Protein AF-A0A8T7I4F0-F1 (afdb_monomer_lite)

pLDDT: mean 80.19, std 12.37, range [42.81, 94.38]

Radius of gyration: 33.11 Å; chains: 1; bounding box: 63×74×90 Å

Structure (mmCIF, N/CA/C/O backbone):
data_AF-A0A8T7I4F0-F1
#
_entry.id   AF-A0A8T7I4F0-F1
#
loop_
_atom_site.group_PDB
_atom_site.id
_atom_site.type_symbol
_atom_site.label_atom_id
_atom_site.label_alt_id
_atom_site.label_comp_id
_atom_site.label_asym_id
_atom_site.label_entity_id
_atom_site.label_seq_id
_atom_site.pdbx_PDB_ins_code
_atom_site.Cartn_x
_atom_site.Cartn_y
_atom_site.Cartn_z
_atom_site.occupancy
_atom_site.B_iso_or_equiv
_atom_site.auth_seq_id
_atom_site.auth_comp_id
_atom_site.auth_asym_id
_atom_site.auth_atom_id
_atom_site.pdbx_PDB_model_num
ATOM 1 N N . MET A 1 1 ? -37.256 31.008 29.380 1.00 52.06 1 MET A N 1
ATOM 2 C CA . MET A 1 1 ? -36.002 30.600 30.057 1.00 52.06 1 MET A CA 1
ATOM 3 C C . MET A 1 1 ? -35.774 29.088 30.102 1.00 52.06 1 MET A C 1
ATOM 5 O O . MET A 1 1 ? -34.752 28.671 29.582 1.00 52.06 1 MET A O 1
ATOM 9 N N . ARG A 1 2 ? -36.692 28.243 30.614 1.00 48.78 2 ARG A N 1
ATOM 10 C CA . ARG A 1 2 ? -36.482 26.770 30.671 1.00 48.78 2 ARG A CA 1
ATOM 11 C C . ARG A 1 2 ? -36.157 26.101 29.319 1.00 48.78 2 ARG A C 1
ATOM 13 O O . ARG A 1 2 ? -35.296 25.236 29.278 1.00 48.78 2 ARG A O 1
ATOM 20 N N . LYS A 1 3 ? -36.777 26.537 28.212 1.00 46.38 3 LYS A N 1
ATOM 21 C CA . LYS A 1 3 ? -36.494 26.003 26.861 1.00 46.38 3 LYS A CA 1
ATOM 22 C C . LYS A 1 3 ? -35.095 26.371 26.328 1.00 46.38 3 LYS A C 1
ATOM 24 O O . LYS A 1 3 ? -34.486 25.554 25.655 1.00 46.38 3 LYS A O 1
ATOM 29 N N . CYS A 1 4 ? -34.563 27.550 26.670 1.00 49.56 4 CYS A N 1
ATOM 30 C CA . CYS A 1 4 ? -33.205 27.960 26.277 1.00 49.56 4 CYS A CA 1
ATOM 31 C C . CYS A 1 4 ? -32.123 27.202 27.057 1.00 49.56 4 CYS A C 1
ATOM 33 O O . CYS A 1 4 ? -31.076 26.902 26.503 1.00 49.56 4 CYS A O 1
ATOM 35 N N . LEU A 1 5 ? -32.388 26.865 28.323 1.00 46.88 5 LEU A N 1
ATOM 36 C CA . LEU A 1 5 ? -31.432 26.168 29.186 1.00 46.88 5 LEU A CA 1
ATOM 37 C C . LEU A 1 5 ? -31.249 24.698 28.771 1.00 46.88 5 LEU A C 1
ATOM 39 O O . LEU A 1 5 ? -30.136 24.191 28.783 1.00 46.88 5 LEU A O 1
ATOM 43 N N . VAL A 1 6 ? -32.325 24.040 28.323 1.00 59.22 6 VAL A N 1
ATOM 44 C CA . VAL A 1 6 ? -32.267 22.676 27.767 1.00 59.22 6 VAL A CA 1
ATOM 45 C C . VAL A 1 6 ? -31.515 22.647 26.431 1.00 59.22 6 VAL A C 1
ATOM 47 O O . VAL A 1 6 ? -30.683 21.772 26.228 1.00 59.22 6 VAL A O 1
ATOM 50 N N . LEU A 1 7 ? -31.738 23.631 25.551 1.00 45.81 7 LEU A N 1
ATOM 51 C CA . LEU A 1 7 ? -30.984 23.777 24.297 1.00 45.81 7 LEU A CA 1
ATOM 52 C C . LEU A 1 7 ? -29.483 23.983 24.543 1.00 45.81 7 LEU A C 1
ATOM 54 O O . LEU A 1 7 ? -28.673 23.372 23.856 1.00 45.81 7 LEU A O 1
ATOM 58 N N . LEU A 1 8 ? -29.112 24.779 25.553 1.00 46.25 8 LEU A N 1
ATOM 59 C CA . LEU A 1 8 ? -27.710 24.995 25.919 1.00 46.25 8 LEU A CA 1
ATOM 60 C C . LEU A 1 8 ? -27.045 23.713 26.449 1.00 46.25 8 LEU A C 1
ATOM 62 O O . LEU A 1 8 ? -25.915 23.420 26.083 1.00 46.25 8 LEU A O 1
ATOM 66 N N . VAL A 1 9 ? -27.750 22.922 27.265 1.00 54.66 9 VAL A N 1
ATOM 67 C CA . VAL A 1 9 ? -27.237 21.641 27.787 1.00 54.66 9 VAL A CA 1
ATOM 68 C C . VAL A 1 9 ? -27.080 20.599 26.674 1.00 54.66 9 VAL A C 1
ATOM 70 O O . VAL A 1 9 ? -26.084 19.878 26.658 1.00 54.66 9 VAL A O 1
ATOM 73 N N . ILE A 1 10 ? -28.012 20.546 25.716 1.00 54.16 10 ILE A N 1
ATOM 74 C CA . ILE A 1 10 ? -27.925 19.655 24.545 1.00 54.16 10 ILE A CA 1
ATOM 75 C C . ILE A 1 10 ? -26.769 20.075 23.620 1.00 54.16 10 ILE A C 1
ATOM 77 O O . ILE A 1 10 ? -26.032 19.220 23.143 1.00 54.16 10 ILE A O 1
ATOM 81 N N . LEU A 1 11 ? -26.558 21.379 23.412 1.00 42.81 11 LEU A N 1
ATOM 82 C CA . LEU A 1 11 ? -25.452 21.892 22.591 1.00 42.81 11 LEU A CA 1
ATOM 83 C C . LEU A 1 11 ? -24.076 21.670 23.243 1.00 42.81 11 LEU A C 1
ATOM 85 O O . LEU A 1 11 ? -23.131 21.305 22.554 1.00 42.81 11 LEU A O 1
ATOM 89 N N . ILE A 1 12 ? -23.956 21.834 24.566 1.00 50.97 12 ILE A N 1
ATOM 90 C CA . ILE A 1 12 ? -22.697 21.576 25.290 1.00 50.97 12 ILE A CA 1
ATOM 91 C C . ILE A 1 12 ? -22.353 20.083 25.285 1.00 50.97 12 ILE A C 1
ATOM 93 O O . ILE A 1 12 ? -21.196 19.722 25.089 1.00 50.97 12 ILE A O 1
ATOM 97 N N . SER A 1 13 ? -23.346 19.210 25.479 1.00 46.16 13 SER A N 1
ATOM 98 C CA . SER A 1 13 ? -23.116 17.764 25.417 1.00 46.16 13 SER A CA 1
ATOM 99 C C . SER A 1 13 ? -22.745 17.316 24.004 1.00 46.16 13 SER A C 1
ATOM 101 O O . SER A 1 13 ? -21.775 16.584 23.862 1.00 46.16 13 SER A O 1
ATOM 103 N N . ALA A 1 14 ? -23.413 17.819 22.960 1.00 46.62 14 ALA A N 1
ATOM 104 C CA . ALA A 1 14 ? -23.048 17.527 21.572 1.00 46.62 14 ALA A CA 1
ATOM 105 C C . ALA A 1 14 ? -21.600 17.933 21.228 1.00 46.62 14 ALA A C 1
ATOM 107 O O . ALA A 1 14 ? -20.906 17.154 20.582 1.00 46.62 14 ALA A O 1
ATOM 108 N N . ASN A 1 15 ? -21.124 19.088 21.711 1.00 46.12 15 ASN A N 1
ATOM 109 C CA . ASN A 1 15 ? -19.739 19.524 21.490 1.00 46.12 15 ASN A CA 1
ATOM 110 C C . ASN A 1 15 ? -18.715 18.631 22.219 1.00 46.12 15 ASN A C 1
ATOM 112 O O . ASN A 1 15 ? -17.731 18.227 21.615 1.00 46.12 15 ASN A O 1
ATOM 116 N N . LEU A 1 16 ? -18.980 18.225 23.469 1.00 51.81 16 LEU A N 1
ATOM 117 C CA . LEU A 1 16 ? -18.111 17.285 24.204 1.00 51.81 16 LEU A CA 1
ATOM 118 C C . LEU A 1 16 ? -18.063 15.881 23.561 1.00 51.81 16 LEU A C 1
ATOM 120 O O . LEU A 1 16 ? -17.061 15.172 23.664 1.00 51.81 16 LEU A O 1
ATOM 124 N N . PHE A 1 17 ? -19.144 15.460 22.897 1.00 54.56 17 PHE A N 1
ATOM 125 C CA . PHE A 1 17 ? -19.183 14.193 22.158 1.00 54.56 17 PHE A CA 1
ATOM 126 C C . PHE A 1 17 ? -18.492 14.268 20.789 1.00 54.56 17 PHE A C 1
ATOM 128 O O . PHE A 1 17 ? -17.965 13.254 20.341 1.00 54.56 17 PHE A O 1
ATOM 135 N N . ALA A 1 18 ? -18.475 15.434 20.138 1.00 53.84 18 ALA A N 1
ATOM 136 C CA . ALA A 1 18 ? -17.747 15.639 18.887 1.00 53.84 18 ALA A CA 1
ATOM 137 C C . ALA A 1 18 ? -16.229 15.603 19.118 1.00 53.84 18 ALA A C 1
ATOM 139 O O . ALA A 1 18 ? -15.545 14.807 18.476 1.00 53.84 18 ALA A O 1
ATOM 140 N N . ASP A 1 19 ? -15.740 16.342 20.122 1.00 56.34 19 ASP A N 1
ATOM 141 C CA . ASP A 1 19 ? -14.314 16.372 20.477 1.00 56.34 19 ASP A CA 1
ATOM 142 C C . ASP A 1 19 ? -13.792 14.965 20.843 1.00 56.34 19 ASP A C 1
ATOM 144 O O . ASP A 1 19 ? -12.705 14.568 20.436 1.00 56.34 19 ASP A O 1
ATOM 148 N N . SER A 1 20 ? -14.602 14.155 21.539 1.00 76.12 20 SER A N 1
ATOM 149 C CA . SER A 1 20 ? -14.226 12.778 21.910 1.00 76.12 20 SER A CA 1
ATOM 150 C C . SER A 1 20 ? -14.320 11.759 20.771 1.00 76.12 20 SER A C 1
ATOM 152 O O . SER A 1 20 ? -13.693 10.699 20.847 1.00 76.12 20 SER A O 1
ATOM 154 N N . LYS A 1 21 ? -15.096 12.040 19.718 1.00 82.81 21 LYS A N 1
ATOM 155 C CA . LYS A 1 21 ? -15.178 11.169 18.540 1.00 82.81 21 LYS A CA 1
ATOM 156 C C . LYS A 1 21 ? -14.012 11.423 17.594 1.00 82.81 21 LYS A C 1
ATOM 158 O O . LYS A 1 21 ? -13.394 10.463 17.145 1.00 82.81 21 LYS A O 1
ATOM 163 N N . GLU A 1 22 ? -13.705 12.687 17.327 1.00 84.88 22 GLU A N 1
ATOM 164 C CA . GLU A 1 22 ? -12.588 13.078 16.467 1.00 84.88 22 GLU A CA 1
ATOM 165 C C . GLU A 1 22 ? -11.248 12.618 17.057 1.00 84.88 22 GLU A C 1
ATOM 167 O O . GLU A 1 22 ? -10.468 11.972 16.361 1.00 84.88 22 GLU A O 1
ATOM 172 N N . GLU A 1 23 ? -11.032 12.809 18.365 1.00 86.50 23 GLU A N 1
ATOM 173 C CA . GLU A 1 23 ? -9.846 12.300 19.072 1.00 86.50 23 GLU A CA 1
ATOM 174 C C . GLU A 1 23 ? -9.716 10.770 18.956 1.00 86.50 23 GLU A C 1
ATOM 176 O O . GLU A 1 23 ? -8.638 10.233 18.701 1.00 86.50 23 GLU A O 1
ATOM 181 N N . LEU A 1 24 ? -10.833 10.046 19.075 1.00 88.75 24 LEU A N 1
ATOM 182 C CA . LEU A 1 24 ? -10.849 8.591 18.944 1.00 88.75 24 LEU A CA 1
ATOM 183 C C . LEU A 1 24 ? -10.516 8.123 17.519 1.00 88.75 24 LEU A C 1
ATOM 185 O O . LEU A 1 24 ? -9.847 7.103 17.350 1.00 88.75 24 LEU A O 1
ATOM 189 N N . ILE A 1 25 ? -10.990 8.846 16.505 1.00 91.00 25 ILE A N 1
ATOM 190 C CA . ILE A 1 25 ? -10.682 8.580 15.096 1.00 91.00 25 ILE A CA 1
ATOM 191 C C . ILE A 1 25 ? -9.199 8.843 14.822 1.00 91.00 25 ILE A C 1
ATOM 193 O O . ILE A 1 25 ? -8.545 8.017 14.183 1.00 91.00 25 ILE A O 1
ATOM 197 N N . ASP A 1 26 ? -8.659 9.942 15.346 1.00 88.38 26 ASP A N 1
ATOM 198 C CA . ASP A 1 26 ? -7.244 10.292 15.226 1.00 88.38 26 ASP A CA 1
ATOM 199 C C . ASP A 1 26 ? -6.339 9.223 15.850 1.00 88.38 26 ASP A C 1
ATOM 201 O O . ASP A 1 26 ? -5.359 8.793 15.235 1.00 88.38 26 ASP A O 1
ATOM 205 N N . ASP A 1 27 ? -6.700 8.726 17.031 1.00 88.38 27 ASP A N 1
ATOM 206 C CA . ASP A 1 27 ? -6.011 7.610 17.675 1.00 88.38 27 ASP A CA 1
ATOM 207 C C . ASP A 1 27 ? -6.034 6.340 16.815 1.00 88.38 27 ASP A C 1
ATOM 209 O O . ASP A 1 27 ? -5.002 5.692 16.632 1.00 88.38 27 ASP A O 1
ATOM 213 N N . ILE A 1 28 ? -7.202 5.983 16.268 1.00 89.31 28 ILE A N 1
ATOM 214 C CA . ILE A 1 28 ? -7.362 4.810 15.396 1.00 89.31 28 ILE A CA 1
ATOM 215 C C . ILE A 1 28 ? -6.497 4.951 14.141 1.00 89.31 28 ILE A C 1
ATOM 217 O O . ILE A 1 28 ? -5.817 3.997 13.758 1.00 89.31 28 ILE A O 1
ATOM 221 N N . PHE A 1 29 ? -6.488 6.128 13.514 1.00 88.50 29 PHE A N 1
ATOM 222 C CA . PHE A 1 29 ? -5.655 6.402 12.347 1.00 88.50 29 PHE A CA 1
ATOM 223 C C . PHE A 1 29 ? -4.169 6.229 12.670 1.00 88.50 29 PHE A C 1
ATOM 225 O O . PHE A 1 29 ? -3.467 5.488 11.979 1.00 88.50 29 PHE A O 1
ATOM 232 N N . ASN A 1 30 ? -3.695 6.853 13.750 1.00 85.81 30 ASN A N 1
ATOM 233 C CA . ASN A 1 30 ? -2.295 6.771 14.162 1.00 85.81 30 ASN A CA 1
ATOM 234 C C . ASN A 1 30 ? -1.875 5.330 14.476 1.00 85.81 30 ASN A C 1
ATOM 236 O O . ASN A 1 30 ? -0.765 4.916 14.134 1.00 85.81 30 ASN A O 1
ATOM 240 N N . GLU A 1 31 ? -2.761 4.548 15.089 1.00 85.75 31 GLU A N 1
ATOM 241 C CA . GLU A 1 31 ? -2.520 3.142 15.399 1.00 85.75 31 GLU A CA 1
ATOM 242 C C . GLU A 1 31 ? -2.478 2.265 14.135 1.00 85.75 31 GLU A C 1
ATOM 244 O O . GLU A 1 31 ? -1.622 1.384 14.022 1.00 85.75 31 GLU A O 1
ATOM 249 N N . ILE A 1 32 ? -3.336 2.532 13.145 1.00 83.94 32 ILE A N 1
ATOM 250 C CA . ILE A 1 32 ? -3.303 1.859 11.838 1.00 83.94 32 ILE A CA 1
ATOM 251 C C . ILE A 1 32 ? -2.004 2.179 11.092 1.00 83.94 32 ILE A C 1
ATOM 253 O O . ILE A 1 32 ? -1.334 1.257 10.626 1.00 83.94 32 ILE A O 1
ATOM 257 N N . VAL A 1 33 ? -1.623 3.457 11.015 1.00 83.25 33 VAL A N 1
ATOM 258 C CA . VAL A 1 33 ? -0.391 3.895 10.338 1.00 83.25 33 VAL A CA 1
ATOM 259 C C . VAL A 1 33 ? 0.846 3.319 11.026 1.00 83.25 33 VAL A C 1
ATOM 261 O O . VAL A 1 33 ? 1.747 2.826 10.356 1.00 83.25 33 VAL A O 1
ATOM 264 N N . SER A 1 34 ? 0.883 3.312 12.360 1.00 81.31 34 SER A N 1
ATOM 265 C CA . SER A 1 34 ? 2.037 2.808 13.118 1.00 81.31 34 SER A CA 1
ATOM 266 C C . SER A 1 34 ? 2.228 1.295 12.990 1.00 81.31 34 SER A C 1
ATOM 268 O O . SER A 1 34 ? 3.364 0.816 13.033 1.00 81.31 34 SER A O 1
ATOM 270 N N . ASN A 1 35 ? 1.131 0.547 12.838 1.00 77.38 35 ASN A N 1
ATOM 271 C CA . ASN A 1 35 ? 1.140 -0.914 12.754 1.00 77.38 35 ASN A CA 1
ATOM 272 C C . ASN A 1 35 ? 1.151 -1.457 11.317 1.00 77.38 35 ASN A C 1
ATOM 274 O O . ASN A 1 35 ? 1.252 -2.670 11.138 1.00 77.38 35 ASN A O 1
ATOM 278 N N . SER A 1 36 ? 1.029 -0.602 10.300 1.00 76.12 36 SER A N 1
ATOM 279 C CA . SER A 1 36 ? 1.144 -0.988 8.893 1.00 76.12 36 SER A CA 1
ATOM 280 C C . SER A 1 36 ? 2.526 -0.607 8.371 1.00 76.12 36 SER A C 1
ATOM 282 O O . SER A 1 36 ? 2.861 0.572 8.291 1.00 76.12 36 SER A O 1
ATOM 284 N N . SER A 1 37 ? 3.329 -1.603 7.990 1.00 71.94 37 SER A N 1
ATOM 285 C CA . SER A 1 37 ? 4.620 -1.378 7.325 1.00 71.94 37 SER A CA 1
ATOM 286 C C . SER A 1 37 ? 4.461 -0.560 6.041 1.00 71.94 37 SER A C 1
ATOM 288 O O . SER A 1 37 ? 5.234 0.354 5.791 1.00 71.94 37 SER A O 1
ATOM 290 N N . GLU A 1 38 ? 3.409 -0.838 5.273 1.00 72.38 38 GLU A N 1
ATOM 291 C CA . GLU A 1 38 ? 3.099 -0.162 4.012 1.00 72.38 38 GLU A CA 1
ATOM 292 C C . GLU A 1 38 ? 2.812 1.329 4.220 1.00 72.38 38 GLU A C 1
ATOM 294 O O . GLU A 1 38 ? 3.329 2.164 3.484 1.00 72.38 38 GLU A O 1
ATOM 299 N N . LEU A 1 39 ? 2.013 1.681 5.235 1.00 78.12 39 LEU A N 1
ATOM 300 C CA . LEU A 1 39 ? 1.631 3.072 5.499 1.00 78.12 39 LEU A CA 1
ATOM 301 C C . LEU A 1 39 ? 2.720 3.862 6.226 1.00 78.12 39 LEU A C 1
ATOM 303 O O . LEU A 1 39 ? 2.801 5.080 6.068 1.00 78.12 39 LEU A O 1
ATOM 307 N N . LYS A 1 40 ? 3.553 3.184 7.018 1.00 78.06 40 LYS A N 1
ATOM 308 C CA . LYS A 1 40 ? 4.636 3.816 7.774 1.00 78.06 40 LYS A CA 1
ATOM 309 C C . LYS A 1 40 ? 5.721 4.393 6.866 1.00 78.06 40 LYS A C 1
ATOM 311 O O . LYS A 1 40 ? 6.268 5.448 7.181 1.00 78.06 40 LYS A O 1
ATOM 316 N N . ASP A 1 41 ? 5.981 3.737 5.737 1.00 81.38 41 ASP A N 1
ATOM 317 C CA . ASP A 1 41 ? 7.030 4.133 4.794 1.00 81.38 41 ASP A CA 1
ATOM 318 C C . ASP A 1 41 ? 6.511 5.063 3.678 1.00 81.38 41 ASP A C 1
ATOM 320 O O . ASP A 1 41 ? 7.306 5.683 2.968 1.00 81.38 41 ASP A O 1
ATOM 324 N N . LEU A 1 42 ? 5.185 5.235 3.545 1.00 81.19 42 LEU A N 1
ATOM 325 C CA . LEU A 1 42 ? 4.574 6.122 2.544 1.00 81.19 42 LEU A CA 1
ATOM 326 C C . LEU A 1 42 ? 5.138 7.552 2.546 1.00 81.19 42 LEU A C 1
ATOM 328 O O . LEU A 1 42 ? 5.445 8.039 1.458 1.00 81.19 42 LEU A O 1
ATOM 332 N N . PRO A 1 43 ? 5.303 8.246 3.695 1.00 82.38 43 PRO A N 1
ATOM 333 C CA . PRO A 1 43 ? 5.834 9.609 3.692 1.00 82.38 43 PRO A CA 1
ATOM 334 C C . PRO A 1 43 ? 7.220 9.680 3.045 1.00 82.38 43 PRO A C 1
ATOM 336 O O . PRO A 1 43 ? 7.481 10.557 2.224 1.00 82.38 43 PRO A O 1
ATOM 339 N N . GLN A 1 44 ? 8.087 8.717 3.367 1.00 85.31 44 GLN A N 1
ATOM 340 C CA . GLN A 1 44 ? 9.417 8.629 2.781 1.00 85.31 44 GLN A CA 1
ATOM 341 C C . GLN A 1 44 ? 9.339 8.314 1.283 1.00 85.31 44 GLN A C 1
ATOM 343 O O . GLN A 1 44 ? 10.009 8.974 0.494 1.00 85.31 44 GLN A O 1
ATOM 348 N N . LEU A 1 45 ? 8.482 7.375 0.873 1.00 84.88 45 LEU A N 1
ATOM 349 C CA . LEU A 1 45 ? 8.293 7.027 -0.536 1.00 84.88 45 LEU A CA 1
ATOM 350 C C . LEU A 1 45 ? 7.822 8.226 -1.375 1.00 84.88 45 LEU A C 1
ATOM 352 O O . LEU A 1 45 ? 8.293 8.418 -2.498 1.00 84.88 45 LEU A O 1
ATOM 356 N N . PHE A 1 46 ? 6.909 9.048 -0.850 1.00 84.81 46 PHE A N 1
ATOM 357 C CA . PHE A 1 46 ? 6.454 10.259 -1.535 1.00 84.81 46 PHE A CA 1
ATOM 358 C C . PHE A 1 46 ? 7.560 11.306 -1.649 1.00 84.81 46 PHE A C 1
ATOM 360 O O . PHE A 1 46 ? 7.710 11.895 -2.718 1.00 84.81 46 PHE A O 1
ATOM 367 N N . GLU A 1 47 ? 8.374 11.498 -0.609 1.00 85.56 47 GLU A N 1
ATOM 368 C CA . GLU A 1 47 ? 9.529 12.403 -0.667 1.00 85.56 47 GLU A CA 1
ATOM 369 C C . GLU A 1 47 ? 10.606 11.918 -1.647 1.00 85.56 47 GLU A C 1
ATOM 371 O O . GLU A 1 47 ? 11.145 12.702 -2.436 1.00 85.56 47 GLU A O 1
ATOM 376 N N . GLU A 1 48 ? 10.886 10.615 -1.666 1.00 88.69 48 GLU A N 1
ATOM 377 C CA . GLU A 1 48 ? 11.795 9.998 -2.633 1.00 88.69 48 GLU A CA 1
ATOM 378 C C . GLU A 1 48 ? 11.268 10.160 -4.064 1.00 88.69 48 GLU A C 1
ATOM 380 O O . GLU A 1 48 ? 12.001 10.592 -4.955 1.00 88.69 48 GLU A O 1
ATOM 385 N N . THR A 1 49 ? 9.975 9.906 -4.278 1.00 86.25 49 THR A N 1
ATOM 386 C CA . THR A 1 49 ? 9.311 10.067 -5.580 1.00 86.25 49 THR A CA 1
ATOM 387 C C . THR A 1 49 ? 9.314 11.525 -6.032 1.00 86.25 49 THR A C 1
ATOM 389 O O . THR A 1 49 ? 9.602 11.817 -7.194 1.00 86.25 49 THR A O 1
ATOM 392 N N . ARG A 1 50 ? 9.041 12.461 -5.117 1.00 85.81 50 ARG A N 1
ATOM 393 C CA . ARG A 1 50 ? 9.083 13.903 -5.377 1.00 85.81 50 ARG A CA 1
ATOM 394 C C . ARG A 1 50 ? 10.486 14.338 -5.784 1.00 85.81 50 ARG A C 1
ATOM 396 O O . ARG A 1 50 ? 10.645 15.048 -6.776 1.00 85.81 50 ARG A O 1
ATOM 403 N N . THR A 1 51 ? 11.500 13.887 -5.051 1.00 88.94 51 THR A N 1
ATOM 404 C CA . THR A 1 51 ? 12.905 14.191 -5.345 1.00 88.94 51 THR A CA 1
ATOM 405 C C . THR A 1 51 ? 13.311 13.634 -6.707 1.00 88.94 51 THR A C 1
ATOM 407 O O . THR A 1 51 ? 13.844 14.372 -7.535 1.00 88.94 51 THR A O 1
ATOM 410 N N . ALA A 1 52 ? 12.978 12.371 -6.985 1.00 89.19 52 ALA A N 1
ATOM 411 C CA . ALA A 1 52 ? 13.245 11.735 -8.270 1.00 89.19 52 ALA A CA 1
ATOM 412 C C . ALA A 1 52 ? 12.558 12.471 -9.431 1.00 89.19 52 ALA A C 1
ATOM 414 O O . ALA A 1 52 ? 13.178 12.696 -10.469 1.00 89.19 52 ALA A O 1
ATOM 415 N N . LEU A 1 53 ? 11.305 12.905 -9.254 1.00 87.25 53 LEU A N 1
ATOM 416 C CA . LEU A 1 53 ? 10.592 13.700 -10.250 1.00 87.25 53 LEU A CA 1
ATOM 417 C C . LEU A 1 53 ? 11.302 15.032 -10.505 1.00 87.25 53 LEU A C 1
ATOM 419 O O . LEU A 1 53 ? 11.579 15.348 -11.658 1.00 87.25 53 LEU A O 1
ATOM 423 N N . ILE A 1 54 ? 11.640 15.793 -9.460 1.00 88.00 54 ILE A N 1
ATOM 424 C CA . ILE A 1 54 ? 12.364 17.069 -9.591 1.00 88.00 54 ILE A CA 1
ATOM 425 C C . ILE A 1 54 ? 13.681 16.868 -10.353 1.00 88.00 54 ILE A C 1
ATOM 427 O O . ILE A 1 54 ? 13.988 17.633 -11.270 1.00 88.00 54 ILE A O 1
ATOM 431 N N . ASP A 1 55 ? 14.427 15.810 -10.034 1.00 90.00 55 ASP A N 1
ATOM 432 C CA . ASP A 1 55 ? 15.697 15.499 -10.688 1.00 90.00 55 ASP A CA 1
ATOM 433 C C . ASP A 1 55 ? 15.545 15.176 -12.183 1.00 90.00 55 ASP A C 1
ATOM 435 O O . ASP A 1 55 ? 16.444 15.495 -12.966 1.00 90.00 55 ASP A O 1
ATOM 439 N N . THR A 1 56 ? 14.405 14.628 -12.623 1.00 89.94 56 THR A N 1
ATOM 440 C CA . THR A 1 56 ? 14.153 14.384 -14.059 1.00 89.94 56 THR A CA 1
ATOM 441 C C . THR A 1 56 ? 14.075 15.672 -14.885 1.00 89.94 56 THR A C 1
ATOM 443 O O . THR A 1 56 ? 14.384 15.645 -16.078 1.00 89.94 56 THR A O 1
ATOM 446 N N . PHE A 1 57 ? 13.731 16.804 -14.259 1.00 87.94 57 PHE A N 1
ATOM 447 C CA . PHE A 1 57 ? 13.653 18.117 -14.907 1.00 87.94 57 PHE A CA 1
ATOM 448 C C . PHE A 1 57 ? 14.955 18.919 -14.823 1.00 87.94 57 PHE A C 1
ATOM 450 O O . PHE A 1 57 ? 15.023 20.028 -15.3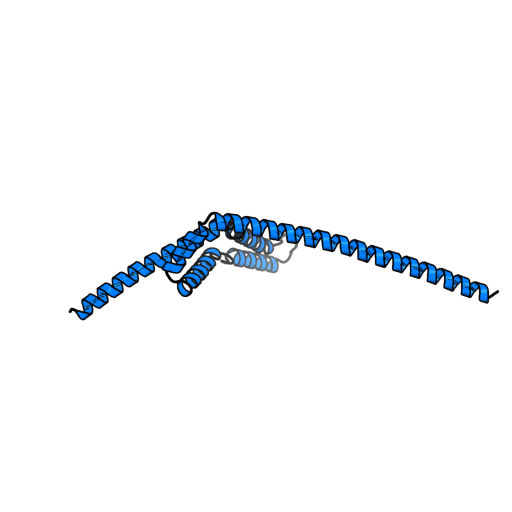52 1.00 87.94 57 PHE A O 1
ATOM 457 N N . LYS A 1 58 ? 15.999 18.388 -14.175 1.00 88.94 58 LYS A N 1
ATOM 458 C CA . LYS A 1 58 ? 17.269 19.095 -14.013 1.00 88.94 58 LYS A CA 1
ATOM 459 C C . LYS A 1 58 ? 17.886 19.432 -15.384 1.00 88.94 58 LYS A C 1
ATOM 461 O O . LYS A 1 58 ? 18.026 18.531 -16.219 1.00 88.94 58 LYS A O 1
ATOM 466 N N . PRO A 1 59 ? 18.303 20.690 -15.629 1.00 85.38 59 PRO A N 1
ATOM 467 C CA . PRO A 1 59 ? 18.798 21.094 -16.941 1.00 85.38 59 PRO A CA 1
ATOM 468 C C . PRO A 1 59 ? 20.046 20.312 -17.357 1.00 85.38 59 PRO A C 1
ATOM 470 O O . PRO A 1 59 ? 20.988 20.121 -16.578 1.00 85.38 59 PRO A O 1
ATOM 473 N N . ARG A 1 60 ? 20.082 19.880 -18.620 1.00 84.19 60 ARG A N 1
ATOM 474 C CA . ARG A 1 60 ? 21.209 19.119 -19.178 1.00 84.19 60 ARG A CA 1
ATOM 475 C C . ARG A 1 60 ? 22.173 20.033 -19.921 1.00 84.19 60 ARG A C 1
ATOM 477 O O . ARG A 1 60 ? 22.286 19.997 -21.144 1.00 84.19 60 ARG A O 1
ATOM 484 N N . TYR A 1 61 ? 22.933 20.810 -19.155 1.00 79.19 61 TYR A N 1
ATOM 485 C CA . TYR A 1 61 ? 23.874 21.817 -19.668 1.00 79.19 61 TYR A CA 1
ATOM 486 C C . TYR A 1 61 ? 24.941 21.286 -20.637 1.00 79.19 61 TYR A C 1
ATOM 488 O O . TYR A 1 61 ? 25.500 22.047 -21.417 1.00 79.19 61 TYR A O 1
ATOM 496 N N . LYS A 1 62 ? 25.256 19.986 -20.588 1.00 76.06 62 LYS A N 1
ATOM 497 C CA . LYS A 1 62 ? 26.240 19.364 -21.489 1.00 76.06 62 LYS A CA 1
ATOM 498 C C . LYS A 1 62 ? 25.655 18.954 -22.843 1.00 76.06 62 LYS A C 1
ATOM 500 O O . LYS A 1 62 ? 26.411 18.798 -23.796 1.00 76.06 62 LYS A O 1
ATOM 505 N N . GLU A 1 63 ? 24.342 18.748 -22.919 1.00 73.00 63 GLU A N 1
ATOM 506 C CA . GLU A 1 63 ? 23.655 18.222 -24.108 1.00 73.00 63 GLU A CA 1
ATOM 507 C C . GLU A 1 63 ? 23.018 19.341 -24.945 1.00 73.00 63 GLU A C 1
ATOM 509 O O . GLU A 1 63 ? 22.807 19.175 -26.145 1.00 73.00 63 GLU A O 1
ATOM 514 N N . LEU A 1 64 ? 22.763 20.501 -24.336 1.00 69.25 64 LEU A N 1
ATOM 515 C CA . LEU A 1 64 ? 22.086 21.630 -24.965 1.00 69.25 64 LEU A CA 1
ATOM 516 C C . LEU A 1 64 ? 23.057 22.782 -25.213 1.00 69.25 64 LEU A C 1
ATOM 518 O O . LEU A 1 64 ? 23.818 23.171 -24.332 1.00 69.25 64 LEU A O 1
ATOM 522 N N . LYS A 1 65 ? 23.026 23.327 -26.432 1.00 75.38 65 LYS A N 1
ATOM 523 C CA . LYS A 1 65 ? 23.846 24.480 -26.845 1.00 75.38 65 LYS A CA 1
ATOM 524 C C . LYS A 1 65 ? 23.039 25.766 -27.011 1.00 75.38 65 LYS A C 1
ATOM 526 O O . LYS A 1 65 ? 23.640 26.823 -27.158 1.00 75.38 65 LYS A O 1
ATOM 531 N N . ASP A 1 66 ? 21.712 25.664 -27.019 1.00 87.75 66 ASP A N 1
ATOM 532 C CA . ASP A 1 66 ? 20.806 26.791 -27.222 1.00 87.75 66 ASP A CA 1
ATOM 533 C C . ASP A 1 66 ? 20.481 27.470 -25.874 1.00 87.75 66 ASP A C 1
ATOM 535 O O . ASP A 1 66 ? 19.864 26.832 -25.011 1.00 87.75 66 ASP A O 1
ATOM 539 N N . PRO A 1 67 ? 20.887 28.738 -25.669 1.00 83.62 67 PRO A N 1
ATOM 540 C CA . PRO A 1 67 ? 20.639 29.470 -24.429 1.00 83.62 67 PRO A CA 1
ATOM 541 C C . PRO A 1 67 ? 19.155 29.665 -24.099 1.00 83.62 67 PRO A C 1
ATOM 543 O O . PRO A 1 67 ? 18.803 29.672 -22.920 1.00 83.62 67 PRO A O 1
ATOM 546 N N . GLU A 1 68 ? 18.279 29.797 -25.101 1.00 87.44 68 GLU A N 1
ATOM 547 C CA . GLU A 1 68 ? 16.839 29.969 -24.867 1.00 87.44 68 GLU A CA 1
ATOM 548 C C . GLU A 1 68 ? 16.220 28.672 -24.339 1.00 87.44 68 GLU A C 1
ATOM 550 O O . GLU A 1 68 ? 15.428 28.689 -23.395 1.00 87.44 68 GLU A O 1
ATOM 555 N N . ILE A 1 69 ? 16.647 27.526 -24.878 1.00 85.62 69 ILE A N 1
ATOM 556 C CA . ILE A 1 69 ? 16.206 26.207 -24.404 1.00 85.62 69 ILE A CA 1
ATOM 557 C C . ILE A 1 69 ? 16.718 25.942 -22.982 1.00 85.62 69 ILE A C 1
ATOM 559 O O . ILE A 1 69 ? 15.976 25.410 -22.155 1.00 85.62 69 ILE A O 1
ATOM 563 N N . ILE A 1 70 ? 17.956 26.341 -22.672 1.00 86.69 70 ILE A N 1
ATOM 564 C CA . ILE A 1 70 ? 18.517 26.228 -21.317 1.00 86.69 70 ILE A CA 1
ATOM 565 C C . ILE A 1 70 ? 17.695 27.063 -20.327 1.00 86.69 70 ILE A C 1
ATOM 567 O O . ILE A 1 70 ? 17.288 26.538 -19.292 1.00 86.69 70 ILE A O 1
ATOM 571 N N . ALA A 1 71 ? 17.378 28.317 -20.663 1.00 86.94 71 ALA A N 1
ATOM 572 C CA . ALA A 1 71 ? 16.577 29.190 -19.806 1.00 86.94 71 ALA A CA 1
ATOM 573 C C . ALA A 1 71 ? 15.156 28.643 -19.567 1.00 86.94 71 ALA A C 1
ATOM 575 O O . ALA A 1 71 ? 14.638 28.710 -18.451 1.00 86.94 71 ALA A O 1
ATOM 576 N N . LEU A 1 72 ? 14.528 28.053 -20.591 1.00 89.25 72 LEU A N 1
ATOM 577 C CA . LEU A 1 72 ? 13.223 27.398 -20.453 1.00 89.25 72 LEU A CA 1
ATOM 578 C C . LEU A 1 72 ? 13.285 26.155 -19.551 1.00 89.25 72 LEU A C 1
ATOM 580 O O . LEU A 1 72 ? 12.378 25.953 -18.744 1.00 89.25 72 LEU A O 1
ATOM 584 N N . GLN A 1 73 ? 14.347 25.346 -19.642 1.00 88.56 73 GLN A N 1
ATOM 585 C CA . GLN A 1 73 ? 14.547 24.202 -18.744 1.00 88.56 73 GLN A CA 1
ATOM 586 C C . GLN A 1 73 ? 14.809 24.628 -17.301 1.00 88.56 73 GLN A C 1
ATOM 588 O O . GLN A 1 73 ? 14.258 24.026 -16.385 1.00 88.56 73 GLN A O 1
ATOM 593 N N . GLU A 1 74 ? 15.615 25.667 -17.083 1.00 89.44 74 GLU A N 1
ATOM 594 C CA . GLU A 1 74 ? 15.861 26.217 -15.746 1.00 89.44 74 GLU A CA 1
ATOM 595 C C . GLU A 1 74 ? 14.579 26.739 -15.108 1.00 89.44 74 GLU A C 1
ATOM 597 O O . GLU A 1 74 ? 14.313 26.461 -13.936 1.00 89.44 74 GLU A O 1
ATOM 602 N N . LYS A 1 75 ? 13.750 27.434 -15.895 1.00 91.38 75 LYS A N 1
ATOM 603 C CA . LYS A 1 75 ? 12.438 27.890 -15.445 1.00 91.38 75 LYS A CA 1
ATOM 604 C C . LYS A 1 75 ? 11.537 26.712 -15.076 1.00 91.38 75 LYS A C 1
ATOM 606 O O . LYS A 1 75 ? 11.022 26.688 -13.967 1.00 91.38 75 LYS A O 1
ATOM 611 N N . LEU A 1 76 ? 11.406 25.711 -15.951 1.00 88.62 76 LEU A N 1
ATOM 612 C CA . LEU A 1 76 ? 10.583 24.526 -15.686 1.00 88.62 76 LEU A CA 1
ATOM 613 C C . LEU A 1 76 ? 11.065 23.754 -14.450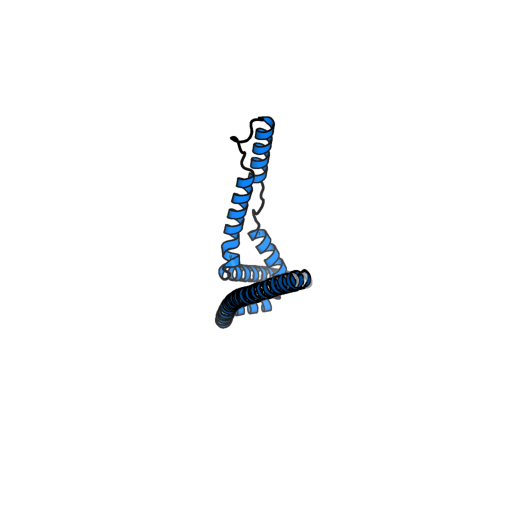 1.00 88.62 76 LEU A C 1
ATOM 615 O O . LEU A 1 76 ? 10.257 23.361 -13.615 1.00 88.62 76 LEU A O 1
ATOM 619 N N . TYR A 1 77 ? 12.376 23.566 -14.304 1.00 89.75 77 TYR A N 1
ATOM 620 C CA . TYR A 1 77 ? 12.966 22.948 -13.119 1.00 89.75 77 TYR A CA 1
ATOM 621 C C . TYR A 1 77 ? 12.636 23.742 -11.850 1.00 89.75 77 TYR A C 1
ATOM 623 O O . TYR A 1 77 ? 12.276 23.154 -10.829 1.00 89.75 77 TYR A O 1
ATOM 631 N N . SER A 1 78 ? 12.714 25.075 -11.912 1.00 90.00 78 SER A N 1
ATOM 632 C CA . SER A 1 78 ? 12.352 25.931 -10.784 1.00 90.00 78 SER A CA 1
ATOM 633 C C . SER A 1 78 ? 10.860 25.863 -10.457 1.00 90.00 78 SER A C 1
ATOM 635 O O . SER A 1 78 ? 10.518 25.795 -9.278 1.00 90.00 78 SER A O 1
ATOM 637 N N . ASP A 1 79 ? 9.993 25.846 -11.470 1.00 90.12 79 ASP A N 1
ATOM 638 C CA . ASP A 1 79 ? 8.540 25.735 -11.320 1.00 90.12 79 ASP A CA 1
ATOM 639 C C . ASP A 1 79 ? 8.163 24.387 -10.678 1.00 90.12 79 ASP A C 1
ATOM 641 O O . ASP A 1 79 ? 7.392 24.344 -9.720 1.00 90.12 79 ASP A O 1
ATOM 645 N N . VAL A 1 80 ? 8.762 23.277 -11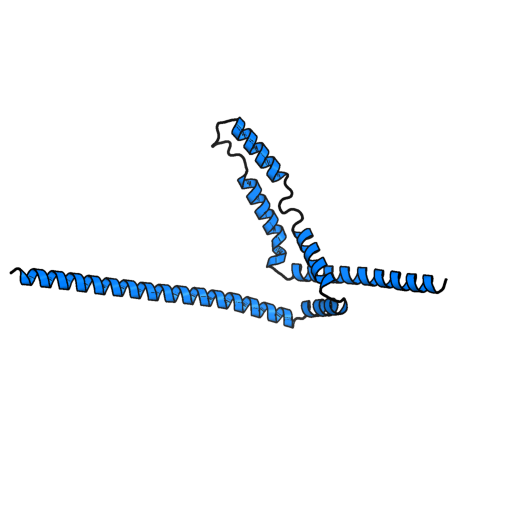.131 1.00 86.44 80 VAL A N 1
ATOM 646 C CA . VAL A 1 80 ? 8.533 21.939 -10.554 1.00 86.44 80 VAL A CA 1
ATOM 647 C C . VAL A 1 80 ? 9.078 21.849 -9.128 1.00 86.44 80 VAL A C 1
ATOM 649 O O . VAL A 1 80 ? 8.410 21.306 -8.251 1.00 86.44 80 VAL A O 1
ATOM 652 N N . LYS A 1 81 ? 10.255 22.418 -8.848 1.00 86.69 81 LYS A N 1
ATOM 653 C CA . LYS A 1 81 ? 10.829 22.431 -7.494 1.00 86.69 81 LYS A CA 1
ATOM 654 C C . LYS A 1 81 ? 9.993 23.256 -6.510 1.00 86.69 81 LYS A C 1
ATOM 656 O O . LYS A 1 81 ? 9.881 22.870 -5.346 1.00 86.69 81 LYS A O 1
ATOM 661 N N . ALA A 1 82 ? 9.444 24.377 -6.976 1.00 86.44 82 ALA A N 1
ATOM 662 C CA . ALA A 1 82 ? 8.536 25.231 -6.214 1.00 86.44 82 ALA A CA 1
ATOM 663 C C . ALA A 1 82 ? 7.127 24.637 -6.098 1.00 86.44 82 ALA A C 1
ATOM 665 O O . ALA A 1 82 ? 6.346 25.091 -5.266 1.00 86.44 82 ALA A O 1
ATOM 666 N N . SER A 1 83 ? 6.798 23.631 -6.911 1.00 82.69 83 SER A N 1
ATOM 667 C CA . SER A 1 83 ? 5.515 22.957 -6.808 1.00 82.69 83 SER A CA 1
ATOM 668 C C . SER A 1 83 ? 5.384 22.222 -5.474 1.00 82.69 83 SER A C 1
ATOM 670 O O . SER A 1 83 ? 6.311 21.567 -4.975 1.00 82.69 83 SER A O 1
ATOM 672 N N . GLU A 1 84 ? 4.175 22.288 -4.932 1.00 80.19 84 GLU A N 1
ATOM 673 C CA . GLU A 1 84 ? 3.752 21.528 -3.761 1.00 80.19 84 GLU A CA 1
ATOM 674 C C . GLU A 1 84 ? 3.312 20.105 -4.144 1.00 80.19 84 GLU A C 1
ATOM 676 O O . GLU A 1 84 ? 2.583 19.455 -3.403 1.00 80.19 84 GLU A O 1
ATOM 681 N N . MET A 1 85 ? 3.734 19.592 -5.312 1.00 76.19 85 MET A N 1
ATOM 682 C CA . MET A 1 85 ? 3.417 18.221 -5.711 1.00 76.19 85 MET A CA 1
ATOM 683 C C . MET A 1 85 ? 3.884 17.246 -4.632 1.00 76.19 85 MET A C 1
ATOM 685 O O . MET A 1 85 ? 5.045 17.277 -4.221 1.00 76.19 85 MET A O 1
ATOM 689 N N . TYR A 1 86 ? 2.954 16.392 -4.202 1.00 69.94 86 TYR A N 1
ATOM 690 C CA . TYR A 1 86 ? 3.102 15.426 -3.111 1.00 69.94 86 TYR A CA 1
ATOM 691 C C . TYR A 1 86 ? 3.288 16.025 -1.702 1.00 69.94 86 TYR A C 1
ATOM 693 O O . TYR A 1 86 ? 3.248 15.266 -0.733 1.00 69.94 86 TYR A O 1
ATOM 701 N N . LEU A 1 87 ? 3.401 17.353 -1.547 1.00 75.12 87 LEU A N 1
ATOM 702 C CA . LEU A 1 87 ? 3.365 17.990 -0.226 1.00 75.12 87 LEU A CA 1
ATOM 703 C C . LEU A 1 87 ? 1.955 17.896 0.364 1.00 75.12 87 LEU A C 1
ATOM 705 O O . LEU A 1 87 ? 0.956 17.988 -0.349 1.00 75.12 87 LEU A O 1
ATOM 709 N N . GLY A 1 88 ? 1.876 17.677 1.677 1.00 71.81 88 GLY A N 1
ATOM 710 C CA . GLY A 1 88 ? 0.602 17.552 2.388 1.00 71.81 88 GLY A CA 1
ATOM 711 C C . GLY A 1 88 ? -0.212 16.306 2.019 1.00 71.81 88 GLY A C 1
ATOM 712 O O . GLY A 1 88 ? -1.349 16.173 2.464 1.00 71.81 88 GLY A O 1
ATOM 713 N N . TYR A 1 89 ? 0.338 15.359 1.243 1.00 78.56 89 TYR A N 1
ATOM 714 C CA . TYR A 1 89 ? -0.384 14.141 0.855 1.00 78.56 89 TYR A CA 1
ATOM 715 C C . TYR A 1 89 ? -0.856 13.342 2.076 1.00 78.56 89 TYR A C 1
ATOM 717 O O . TYR A 1 89 ? -2.010 12.928 2.135 1.00 78.56 89 TYR A O 1
ATOM 725 N N . MET A 1 90 ? 0.012 13.167 3.077 1.00 79.38 90 MET A N 1
ATOM 726 C CA . MET A 1 90 ? -0.340 12.448 4.305 1.00 79.38 90 MET A CA 1
ATOM 727 C C . MET A 1 90 ? -1.407 13.175 5.123 1.00 79.38 90 MET A C 1
ATOM 729 O O . MET A 1 90 ? -2.256 12.528 5.726 1.00 79.38 90 MET A O 1
ATOM 733 N N . GLU A 1 91 ? -1.399 14.506 5.117 1.00 83.69 91 GLU A N 1
ATOM 734 C CA . GLU A 1 91 ? -2.420 15.320 5.782 1.00 83.69 91 GLU A CA 1
ATOM 735 C C . GLU A 1 91 ? -3.760 15.215 5.044 1.00 83.69 91 GLU A C 1
ATOM 737 O O . GLU A 1 91 ? -4.802 15.057 5.678 1.00 83.69 91 GLU A O 1
ATOM 742 N N . GLY A 1 92 ? -3.736 15.216 3.708 1.00 82.75 92 GLY A N 1
ATOM 743 C CA . GLY A 1 92 ? -4.908 14.969 2.870 1.00 82.75 92 GLY A CA 1
ATOM 744 C C . GLY A 1 92 ? -5.483 13.565 3.062 1.00 82.75 92 GLY A C 1
ATOM 745 O O . GLY A 1 92 ? -6.692 13.415 3.222 1.00 82.75 92 GLY A O 1
ATOM 746 N N . LEU A 1 93 ? -4.620 12.547 3.118 1.00 82.88 93 LEU A N 1
ATOM 747 C CA . LEU A 1 93 ? -5.006 11.162 3.381 1.00 82.88 93 LEU A CA 1
ATOM 748 C C . LEU A 1 93 ? -5.586 11.005 4.790 1.00 82.88 93 LEU A C 1
ATOM 750 O O . LEU A 1 93 ? -6.641 10.395 4.940 1.00 82.88 93 LEU A O 1
ATOM 754 N N . LYS A 1 94 ? -4.949 11.605 5.804 1.00 84.81 94 LYS A N 1
ATOM 755 C CA . LYS A 1 94 ? -5.482 11.645 7.171 1.00 84.81 94 LYS A CA 1
ATOM 756 C C . LYS A 1 94 ? -6.866 12.282 7.184 1.00 84.81 94 LYS A C 1
ATOM 758 O O . LYS A 1 94 ? -7.791 11.702 7.735 1.00 84.81 94 LYS A O 1
ATOM 763 N N . LYS A 1 95 ? -7.027 13.446 6.552 1.00 86.31 95 LYS A N 1
ATOM 764 C CA . LYS A 1 95 ? -8.302 14.167 6.526 1.00 86.31 95 LYS A CA 1
ATOM 765 C C . LYS A 1 95 ? -9.414 13.347 5.872 1.00 86.31 95 LYS A C 1
ATOM 767 O O . LYS A 1 95 ? -10.489 13.244 6.450 1.00 86.31 95 LYS A O 1
ATOM 772 N N . ALA A 1 96 ? -9.146 12.744 4.713 1.00 84.88 96 ALA A N 1
ATOM 773 C CA . ALA A 1 96 ? -10.110 11.881 4.033 1.00 84.88 96 ALA A CA 1
ATOM 774 C C . ALA A 1 96 ? -10.489 10.669 4.897 1.00 84.88 96 ALA A C 1
ATOM 776 O O . ALA A 1 96 ? -11.662 10.341 5.031 1.00 84.88 96 ALA A O 1
ATOM 777 N N . PHE A 1 97 ? -9.504 10.049 5.549 1.00 85.56 97 PHE A N 1
ATOM 778 C CA . PHE A 1 97 ? -9.736 8.910 6.432 1.00 85.56 97 PHE A CA 1
ATOM 779 C C . PHE A 1 97 ? -10.560 9.278 7.672 1.00 85.56 97 PHE A C 1
ATOM 781 O O . PHE A 1 97 ? -11.462 8.537 8.060 1.00 85.56 97 PHE A O 1
ATOM 788 N N . VAL A 1 98 ? -10.261 10.424 8.292 1.00 86.38 98 VAL A N 1
ATOM 789 C CA . VAL A 1 98 ? -11.011 10.943 9.442 1.00 86.38 98 VAL A CA 1
ATOM 790 C C . VAL A 1 98 ? -12.460 11.208 9.047 1.00 86.38 98 VAL A C 1
ATOM 792 O O . VAL A 1 98 ? -13.370 10.787 9.756 1.00 86.38 98 VAL A O 1
ATOM 795 N N . GLU A 1 99 ? -12.674 11.850 7.899 1.00 87.75 99 GLU A N 1
ATOM 796 C CA . GLU A 1 99 ? -14.006 12.150 7.375 1.00 87.75 99 GLU A CA 1
ATOM 797 C C . GLU A 1 99 ? -14.806 10.870 7.077 1.00 87.75 99 GLU A C 1
ATOM 799 O O . GLU A 1 99 ? -15.957 10.755 7.501 1.00 87.75 99 GLU A O 1
ATOM 804 N N . ASP A 1 100 ? -14.186 9.869 6.447 1.00 88.62 100 ASP A N 1
ATOM 805 C CA . ASP A 1 100 ? -14.824 8.578 6.169 1.00 88.62 100 ASP A CA 1
ATOM 806 C C . ASP A 1 100 ? -15.211 7.837 7.457 1.00 88.62 100 ASP A C 1
ATOM 808 O O . ASP A 1 100 ? -16.324 7.307 7.569 1.00 88.62 100 ASP A O 1
ATOM 812 N N . LEU A 1 101 ? -14.318 7.799 8.454 1.00 87.38 101 LEU A N 1
ATOM 813 C CA . LEU A 1 101 ? -14.606 7.152 9.734 1.00 87.38 101 LEU A CA 1
ATOM 814 C C . LEU A 1 101 ? -15.683 7.894 10.526 1.00 87.38 101 LEU A C 1
ATOM 816 O O . LEU A 1 101 ? -16.541 7.245 11.132 1.00 87.38 101 LEU A O 1
ATOM 820 N N . ASP A 1 102 ? -15.666 9.226 10.502 1.00 88.31 102 ASP A N 1
ATOM 821 C CA . ASP A 1 102 ? -16.670 10.039 11.178 1.00 88.31 102 ASP A CA 1
ATOM 822 C C . ASP A 1 102 ? -18.061 9.823 10.568 1.00 88.31 102 ASP A C 1
ATOM 824 O O . ASP A 1 102 ? -19.036 9.617 11.294 1.00 88.31 102 ASP A O 1
ATOM 828 N N . GLN A 1 103 ? -18.164 9.773 9.242 1.00 89.81 103 GLN A N 1
ATOM 829 C CA . GLN A 1 103 ? -19.443 9.556 8.564 1.00 89.81 103 GLN A CA 1
ATOM 830 C C . GLN A 1 103 ? -19.963 8.120 8.707 1.00 89.81 103 GLN A C 1
ATOM 832 O O . GLN A 1 103 ? -21.177 7.904 8.737 1.00 89.81 103 GLN A O 1
ATOM 837 N N . THR A 1 104 ? -19.063 7.138 8.795 1.00 90.25 104 THR A N 1
ATOM 838 C CA . THR A 1 104 ? -19.432 5.716 8.736 1.00 90.25 104 THR A CA 1
ATOM 839 C C . THR A 1 104 ? -19.737 5.117 10.104 1.00 90.25 104 THR A C 1
ATOM 841 O O . THR A 1 104 ? -20.660 4.311 10.222 1.00 90.25 104 THR A O 1
ATOM 844 N N . PHE A 1 105 ? -18.977 5.478 11.140 1.00 87.94 105 PHE A N 1
ATOM 845 C CA . PHE A 1 105 ? -19.028 4.785 12.426 1.00 87.94 105 PHE A CA 1
ATOM 846 C C . PHE A 1 105 ? -19.596 5.654 13.544 1.00 87.94 105 PHE A C 1
ATOM 848 O O . PHE A 1 105 ? -19.300 6.843 13.694 1.00 87.94 105 PHE A O 1
ATOM 855 N N . THR A 1 106 ? -20.385 5.027 14.411 1.00 89.00 106 THR A N 1
ATOM 856 C CA . THR A 1 106 ? -20.761 5.611 15.699 1.00 89.00 106 THR A CA 1
ATOM 857 C C . THR A 1 106 ? -19.585 5.569 16.678 1.00 89.00 106 THR A C 1
ATOM 859 O O . THR A 1 106 ? -18.676 4.748 16.559 1.00 89.00 106 THR A O 1
ATOM 862 N N . VAL A 1 107 ? -19.624 6.408 17.719 1.00 85.38 107 VAL A N 1
ATOM 863 C CA . VAL A 1 107 ? -18.596 6.425 18.781 1.00 85.38 107 VAL A CA 1
ATOM 864 C C . VAL A 1 107 ? -18.389 5.035 19.395 1.00 85.38 107 VAL A C 1
ATOM 866 O O . VAL A 1 107 ? -17.260 4.605 19.608 1.00 85.38 107 VAL A O 1
ATOM 869 N N . ASN A 1 108 ? -19.471 4.291 19.642 1.00 82.50 108 ASN A N 1
ATOM 870 C CA . ASN A 1 108 ? -19.381 2.955 20.235 1.00 82.50 108 ASN A CA 1
ATOM 871 C C . ASN A 1 108 ? -18.701 1.944 19.301 1.00 82.50 108 ASN A C 1
ATOM 873 O O . ASN A 1 108 ? -17.942 1.094 19.769 1.00 82.50 108 ASN A O 1
ATOM 877 N N . GLU A 1 109 ? -18.952 2.039 17.995 1.00 87.88 109 GLU A N 1
ATOM 878 C CA . GLU A 1 109 ? -18.299 1.190 16.996 1.00 87.88 109 GLU A CA 1
ATOM 879 C C . GLU A 1 109 ? -16.821 1.545 16.847 1.00 87.88 109 GLU A C 1
ATOM 881 O O . GLU A 1 109 ? -15.996 0.639 16.775 1.00 87.88 109 GLU A O 1
ATOM 886 N N . LEU A 1 110 ? -16.462 2.829 16.912 1.00 87.19 110 LEU A N 1
ATOM 887 C CA . LEU A 1 110 ? -15.065 3.271 16.941 1.00 87.19 110 LEU A CA 1
ATOM 888 C C . LEU A 1 110 ? -14.333 2.750 18.189 1.00 87.19 110 LEU A C 1
ATOM 890 O O . LEU A 1 110 ? -13.216 2.247 18.091 1.00 87.19 110 LEU A O 1
ATOM 894 N N . VAL A 1 111 ? -14.974 2.768 19.364 1.00 86.00 111 VAL A N 1
ATOM 895 C CA . VAL A 1 111 ? -14.396 2.180 20.588 1.00 86.00 111 VAL A CA 1
ATOM 896 C C . VAL A 1 111 ? -14.195 0.672 20.426 1.00 86.00 111 VAL A C 1
ATOM 898 O O . VAL A 1 111 ? -13.171 0.131 20.852 1.00 86.00 111 VAL A O 1
ATOM 901 N N . ALA A 1 112 ? -15.160 -0.026 19.823 1.00 83.62 112 ALA A N 1
ATOM 902 C CA . ALA A 1 112 ? -15.042 -1.454 19.545 1.00 83.62 112 ALA A CA 1
ATOM 903 C C . ALA A 1 112 ? -13.918 -1.743 18.537 1.00 83.62 112 ALA A C 1
ATOM 905 O O . ALA A 1 112 ? -13.129 -2.662 18.756 1.00 83.62 112 ALA A O 1
ATOM 906 N N . LEU A 1 113 ? -13.795 -0.924 17.490 1.00 86.31 113 LEU A N 1
ATOM 907 C CA . LEU A 1 113 ? -12.734 -1.008 16.491 1.00 86.31 113 LEU A CA 1
ATOM 908 C C . LEU A 1 113 ? -11.356 -0.810 17.127 1.00 86.31 113 LEU A C 1
ATOM 910 O O . LEU A 1 113 ? -10.472 -1.636 16.922 1.00 86.31 113 LEU A O 1
ATOM 914 N N . LYS A 1 114 ? -11.183 0.216 17.969 1.00 85.19 114 LYS A N 1
ATOM 915 C CA . LYS A 1 114 ? -9.927 0.461 18.696 1.00 85.19 114 LYS A CA 1
ATOM 916 C C . LYS A 1 114 ? -9.539 -0.719 19.590 1.00 85.19 114 LYS A C 1
ATOM 918 O O . LYS A 1 114 ? -8.374 -1.110 19.633 1.00 85.19 114 LYS A O 1
ATOM 923 N N . LYS A 1 115 ? -10.509 -1.336 20.276 1.00 85.25 115 LYS A N 1
ATOM 924 C CA . LYS A 1 115 ? -10.267 -2.559 21.064 1.00 85.25 115 LYS A CA 1
ATOM 925 C C . LYS A 1 115 ? -9.848 -3.735 20.187 1.00 85.25 115 LYS A C 1
ATOM 927 O O . LYS A 1 115 ? -8.930 -4.454 20.559 1.00 85.25 115 LYS A O 1
ATOM 932 N N . LEU A 1 116 ? -10.499 -3.914 19.039 1.00 86.31 116 LEU A N 1
ATOM 933 C CA . LEU A 1 116 ? -10.181 -4.981 18.093 1.00 86.31 116 LEU A CA 1
ATOM 934 C C . LEU A 1 116 ? -8.778 -4.809 17.492 1.00 86.31 116 LEU A C 1
ATOM 936 O O . LEU A 1 116 ? -8.046 -5.786 17.375 1.00 86.31 116 LEU A O 1
ATOM 940 N N . LEU A 1 117 ? -8.385 -3.576 17.154 1.00 82.81 117 LEU A N 1
ATOM 941 C CA . LEU A 1 117 ? -7.044 -3.255 16.649 1.00 82.81 117 LEU A CA 1
ATOM 942 C C . LEU A 1 117 ? -5.938 -3.639 17.640 1.00 82.81 117 LEU A C 1
ATOM 944 O O . LEU A 1 117 ? -4.873 -4.084 17.219 1.00 82.81 117 LEU A O 1
ATOM 948 N N . ASN A 1 118 ? -6.233 -3.535 18.934 1.00 82.44 118 ASN A N 1
ATOM 949 C CA . ASN A 1 118 ? -5.349 -3.908 20.033 1.00 82.44 118 ASN A CA 1
ATOM 950 C C . ASN A 1 118 ? -5.443 -5.394 20.438 1.00 82.44 118 ASN A C 1
ATOM 952 O O . ASN A 1 118 ? -4.750 -5.827 21.360 1.00 82.44 118 ASN A O 1
ATOM 956 N N . ASP A 1 119 ? -6.291 -6.193 19.783 1.00 85.50 119 ASP A N 1
ATOM 957 C CA . ASP A 1 119 ? -6.475 -7.602 20.128 1.00 85.50 119 ASP A CA 1
ATOM 958 C C . ASP A 1 119 ? -5.281 -8.456 19.637 1.00 85.50 119 ASP A C 1
ATOM 960 O O . ASP A 1 119 ? -4.999 -8.513 18.431 1.00 85.50 119 ASP A O 1
ATOM 964 N N . PRO A 1 120 ? -4.595 -9.203 20.526 1.00 84.88 120 PRO A N 1
ATOM 965 C CA . PRO A 1 120 ? -3.509 -10.103 20.139 1.00 84.88 120 PRO A CA 1
ATOM 966 C C . PRO A 1 120 ? -3.912 -11.179 19.119 1.00 84.88 120 PRO A C 1
ATOM 968 O O . PRO A 1 120 ? -3.062 -11.676 18.374 1.00 84.88 120 PRO A O 1
ATOM 971 N N . LEU A 1 121 ? -5.185 -11.583 19.080 1.00 85.00 121 LEU A N 1
ATOM 972 C CA . LEU A 1 121 ? -5.704 -12.514 18.079 1.00 85.00 121 LEU A CA 1
ATOM 973 C C . LEU A 1 121 ? -5.733 -11.883 16.691 1.00 85.00 121 LEU A C 1
ATOM 975 O O . LEU A 1 121 ? -5.375 -12.560 15.727 1.00 85.00 121 LEU A O 1
ATOM 979 N N . LEU A 1 122 ? -6.092 -10.601 16.583 1.00 84.19 122 LEU A N 1
ATOM 980 C CA . LEU A 1 122 ? -6.049 -9.893 15.307 1.00 84.19 122 LEU A CA 1
ATOM 981 C C . LEU A 1 122 ? -4.607 -9.787 14.798 1.00 84.19 122 LEU A C 1
ATOM 983 O O . LEU A 1 122 ? -4.358 -10.049 13.623 1.00 84.19 122 LEU A O 1
ATOM 987 N N . ALA A 1 123 ? -3.644 -9.490 15.676 1.00 81.12 123 ALA A N 1
ATOM 988 C CA . ALA A 1 123 ? -2.226 -9.466 15.311 1.00 81.12 123 ALA A CA 1
ATOM 989 C C . ALA A 1 123 ? -1.736 -10.832 14.788 1.00 81.12 123 ALA A C 1
ATOM 991 O O . ALA A 1 123 ? -1.064 -10.912 13.758 1.00 81.12 123 ALA A O 1
ATOM 992 N N . LYS A 1 124 ? -2.131 -11.932 15.446 1.00 85.12 124 LYS A N 1
ATOM 993 C CA . LYS A 1 124 ? -1.843 -13.293 14.962 1.00 85.12 124 LYS A CA 1
ATOM 994 C C . LYS A 1 124 ? -2.506 -13.578 13.614 1.00 85.12 124 LYS A C 1
ATOM 996 O O . LYS A 1 124 ? -1.878 -14.197 12.759 1.00 85.12 124 LYS A O 1
ATOM 1001 N N . LEU A 1 125 ? -3.747 -13.132 13.416 1.00 83.81 125 LEU A N 1
ATOM 1002 C CA . LEU A 1 125 ? -4.472 -13.319 12.161 1.00 83.81 125 LEU A CA 1
ATOM 1003 C C . LEU A 1 125 ? -3.793 -12.574 11.004 1.00 83.81 125 LEU A C 1
ATOM 1005 O O . LEU A 1 125 ? -3.599 -13.171 9.947 1.00 83.81 125 LEU A O 1
ATOM 1009 N N . LYS A 1 126 ? -3.359 -11.325 11.225 1.00 81.94 126 LYS A N 1
ATOM 1010 C CA . LYS A 1 126 ? -2.577 -10.542 10.253 1.00 81.94 126 LYS A CA 1
ATOM 1011 C C . LYS A 1 126 ? -1.283 -11.259 9.862 1.00 81.94 126 LYS A C 1
ATOM 1013 O O . LYS A 1 126 ? -1.031 -11.460 8.681 1.00 81.94 126 LYS A O 1
ATOM 1018 N N . SER A 1 127 ? -0.531 -11.771 10.839 1.00 83.75 127 SER A N 1
ATOM 1019 C CA . SER A 1 127 ? 0.694 -12.538 10.566 1.00 83.75 127 SER A CA 1
ATOM 1020 C C . SER A 1 127 ? 0.438 -13.807 9.736 1.00 83.75 127 SER A C 1
ATOM 1022 O O . SER A 1 127 ? 1.213 -14.142 8.838 1.00 83.75 127 SER A O 1
ATOM 1024 N N . VAL A 1 128 ? -0.668 -14.517 9.990 1.00 83.56 128 VAL A N 1
ATOM 1025 C CA . VAL A 1 128 ? -1.068 -15.671 9.167 1.00 83.56 128 VAL A CA 1
ATOM 1026 C C . VAL A 1 128 ? -1.442 -15.234 7.749 1.00 83.56 128 VAL A C 1
ATOM 1028 O O . VAL A 1 128 ? -1.060 -15.907 6.793 1.00 83.56 128 VAL A O 1
ATOM 1031 N N . GLN A 1 129 ? -2.156 -14.117 7.597 1.00 79.38 129 GLN A N 1
ATOM 1032 C CA . GLN A 1 129 ? -2.520 -13.560 6.294 1.00 79.38 129 GLN A CA 1
ATOM 1033 C C . GLN A 1 129 ? -1.280 -13.195 5.465 1.00 79.38 129 GLN A C 1
ATOM 1035 O O . GLN A 1 129 ? -1.175 -13.636 4.323 1.00 79.38 129 GLN A O 1
ATOM 104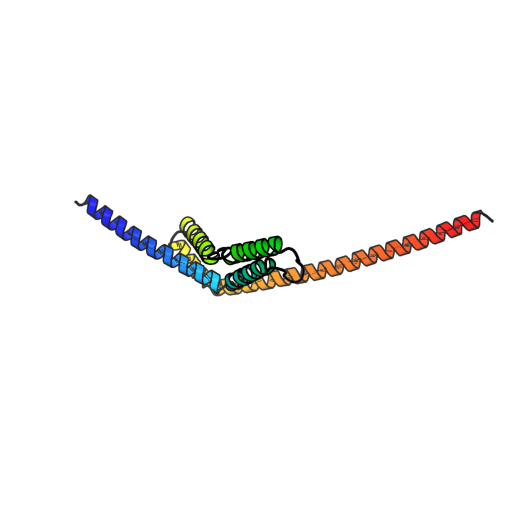0 N N . GLU A 1 130 ? -0.316 -12.475 6.040 1.00 79.94 130 GLU A N 1
ATOM 1041 C CA . GLU A 1 130 ? 0.953 -12.114 5.384 1.00 79.94 130 GLU A CA 1
ATOM 1042 C C . GLU A 1 130 ? 1.749 -13.356 4.951 1.00 79.94 130 GLU A C 1
ATOM 1044 O O . GLU A 1 130 ? 2.255 -13.452 3.826 1.00 79.94 130 GLU A O 1
ATOM 1049 N N . LYS A 1 131 ? 1.810 -14.371 5.822 1.00 80.44 131 LYS A N 1
ATOM 1050 C CA . LYS A 1 131 ? 2.459 -15.647 5.502 1.00 80.44 131 LYS A CA 1
ATOM 1051 C C . LYS A 1 131 ? 1.744 -16.398 4.375 1.00 80.44 131 LYS A C 1
ATOM 1053 O O . LYS A 1 131 ? 2.394 -17.053 3.561 1.00 80.44 131 LYS A O 1
ATOM 1058 N N . ASN A 1 132 ? 0.419 -16.328 4.318 1.00 76.31 132 ASN A N 1
ATOM 1059 C CA . ASN A 1 132 ? -0.358 -16.974 3.264 1.00 76.31 132 ASN A CA 1
ATOM 1060 C C . ASN A 1 132 ? -0.219 -16.253 1.921 1.00 76.31 132 ASN A C 1
ATOM 1062 O O . ASN A 1 132 ? -0.104 -16.937 0.909 1.00 76.31 132 ASN A O 1
ATOM 1066 N N . LEU A 1 133 ? -0.185 -14.916 1.907 1.00 76.31 133 LEU A N 1
ATOM 1067 C CA . LEU A 1 133 ? 0.072 -14.132 0.693 1.00 76.31 133 LEU A CA 1
ATOM 1068 C C . LEU A 1 133 ? 1.436 -14.500 0.097 1.00 76.31 133 LEU A C 1
ATOM 1070 O O . LEU A 1 133 ? 1.501 -14.965 -1.037 1.00 76.31 133 LEU A O 1
ATOM 1074 N N . SER A 1 134 ? 2.497 -14.457 0.908 1.00 78.00 134 SER A N 1
ATOM 1075 C CA . SER A 1 134 ? 3.847 -14.851 0.469 1.00 78.00 134 SER A CA 1
ATOM 1076 C C . SER A 1 134 ? 3.950 -16.318 0.030 1.00 78.00 134 SER A C 1
ATOM 1078 O O . SER A 1 134 ? 4.621 -16.629 -0.952 1.00 78.00 134 SER A O 1
ATOM 1080 N N . SER A 1 135 ? 3.258 -17.236 0.712 1.00 80.69 135 SER A N 1
ATOM 1081 C CA . SER A 1 135 ? 3.207 -18.648 0.298 1.00 80.69 135 SER A CA 1
ATOM 1082 C C . SER A 1 135 ? 2.434 -18.843 -1.014 1.00 80.69 135 SER A C 1
ATOM 1084 O O . SER A 1 135 ? 2.760 -19.734 -1.797 1.00 80.69 135 SER A O 1
ATOM 1086 N N . GLY A 1 136 ? 1.403 -18.028 -1.253 1.00 79.62 136 GLY A N 1
ATOM 1087 C CA . GLY A 1 136 ? 0.632 -18.013 -2.493 1.00 79.62 136 GLY A CA 1
ATOM 1088 C C . GLY A 1 136 ? 1.451 -17.502 -3.677 1.00 79.62 136 GLY A C 1
ATOM 1089 O O . GLY A 1 136 ? 1.412 -18.112 -4.749 1.00 79.62 136 GLY A O 1
ATOM 1090 N N . ASP A 1 137 ? 2.242 -16.452 -3.465 1.00 82.38 137 ASP A N 1
ATOM 1091 C CA . ASP A 1 137 ? 3.165 -15.916 -4.469 1.00 82.38 137 ASP A CA 1
ATOM 1092 C C . ASP A 1 137 ? 4.243 -16.948 -4.831 1.00 82.38 137 ASP A C 1
ATOM 1094 O O . ASP A 1 137 ? 4.410 -17.274 -6.007 1.00 82.38 137 ASP A O 1
ATOM 1098 N N . ASP A 1 138 ? 4.884 -17.566 -3.831 1.00 87.62 138 ASP A N 1
ATOM 1099 C CA . ASP A 1 138 ? 5.885 -18.627 -4.036 1.00 87.62 138 ASP A CA 1
ATOM 1100 C C . ASP A 1 138 ? 5.296 -19.845 -4.769 1.00 87.62 138 ASP A C 1
ATOM 1102 O O . ASP A 1 138 ? 5.916 -20.407 -5.679 1.00 87.62 138 ASP A O 1
ATOM 1106 N N . PHE A 1 139 ? 4.068 -20.250 -4.425 1.00 88.44 139 PHE A N 1
ATOM 1107 C CA . PHE A 1 139 ? 3.369 -21.304 -5.157 1.00 88.44 139 PHE A CA 1
ATOM 1108 C C . PHE A 1 139 ? 3.134 -20.910 -6.619 1.00 88.44 139 PHE A C 1
ATOM 1110 O O . PHE A 1 139 ? 3.404 -21.713 -7.515 1.00 88.44 139 PHE A O 1
ATOM 1117 N N . THR A 1 140 ? 2.645 -19.693 -6.864 1.00 84.19 140 THR A N 1
ATOM 1118 C CA . THR A 1 140 ? 2.316 -19.197 -8.206 1.00 84.19 140 THR A CA 1
ATOM 1119 C C . THR A 1 140 ? 3.564 -19.102 -9.076 1.00 84.19 140 THR A C 1
ATOM 1121 O O . THR A 1 140 ? 3.551 -19.564 -10.220 1.00 84.19 140 THR A O 1
ATOM 1124 N N . GLU A 1 141 ? 4.667 -18.593 -8.531 1.00 90.56 141 GLU A N 1
ATOM 1125 C CA . GLU A 1 141 ? 5.959 -18.521 -9.212 1.00 90.56 141 GLU A CA 1
ATOM 1126 C C . GLU A 1 141 ? 6.477 -19.924 -9.567 1.00 90.56 141 GLU A C 1
ATOM 1128 O O . GLU A 1 141 ? 6.787 -20.214 -10.729 1.00 90.56 141 GLU A O 1
ATOM 1133 N N . LYS A 1 142 ? 6.489 -20.850 -8.597 1.00 91.94 142 LYS A N 1
ATOM 1134 C CA . LYS A 1 142 ? 6.926 -22.240 -8.819 1.00 91.94 142 LYS A CA 1
ATOM 1135 C C . LYS A 1 142 ? 6.050 -22.969 -9.830 1.00 91.94 142 LYS A C 1
ATOM 1137 O O . LYS A 1 142 ? 6.567 -23.707 -10.675 1.00 91.94 142 LYS A O 1
ATOM 1142 N N . TRP A 1 143 ? 4.734 -22.790 -9.750 1.00 90.38 143 TRP A N 1
ATOM 1143 C CA . TRP A 1 143 ? 3.775 -23.395 -10.669 1.00 90.38 143 TRP A CA 1
ATOM 1144 C C . TRP A 1 143 ? 3.966 -22.863 -12.092 1.00 90.38 143 TRP A C 1
ATOM 1146 O O . TRP A 1 143 ? 4.059 -23.657 -13.031 1.00 90.38 143 TRP A O 1
ATOM 1156 N N . THR A 1 144 ? 4.130 -21.546 -12.241 1.00 88.19 144 THR A N 1
ATOM 1157 C CA . THR A 1 144 ? 4.387 -20.884 -13.529 1.00 88.19 144 THR A CA 1
ATOM 1158 C C . THR A 1 144 ? 5.692 -21.381 -14.142 1.00 88.19 144 THR A C 1
ATOM 1160 O O . THR A 1 144 ? 5.677 -21.916 -15.250 1.00 88.19 144 THR A O 1
ATOM 1163 N N . SER A 1 145 ? 6.797 -21.355 -13.388 1.00 92.88 145 SER A N 1
ATOM 1164 C CA . SER A 1 145 ? 8.102 -21.848 -13.855 1.00 92.88 145 SER A CA 1
ATOM 1165 C C . SER A 1 145 ? 8.056 -23.321 -14.281 1.00 92.88 145 SER A C 1
ATOM 1167 O O . SER A 1 145 ? 8.642 -23.723 -15.293 1.00 92.88 145 SER A O 1
ATOM 1169 N N . LYS A 1 146 ? 7.338 -24.167 -13.530 1.00 92.12 146 LYS A N 1
ATOM 1170 C CA . LYS A 1 146 ? 7.171 -25.584 -13.878 1.00 92.12 146 LYS A CA 1
ATOM 1171 C C . LYS A 1 146 ? 6.379 -25.757 -15.175 1.00 92.12 146 LYS A C 1
ATOM 1173 O O . LYS A 1 146 ? 6.745 -26.604 -15.992 1.00 92.12 146 LYS A O 1
ATOM 1178 N N . ASN A 1 147 ? 5.328 -24.971 -15.377 1.00 86.12 147 ASN A N 1
ATOM 1179 C CA . ASN A 1 147 ? 4.513 -25.042 -16.585 1.00 86.12 147 ASN A CA 1
ATOM 1180 C C . ASN A 1 147 ? 5.230 -24.494 -17.813 1.00 86.12 147 ASN A C 1
ATOM 1182 O O . ASN A 1 147 ? 5.156 -25.124 -18.863 1.00 86.12 147 ASN A O 1
ATOM 1186 N N . GLU A 1 148 ? 5.995 -23.412 -17.691 1.00 92.69 148 GLU A N 1
ATOM 1187 C CA . GLU A 1 148 ? 6.846 -22.921 -18.781 1.00 92.69 148 GLU A CA 1
ATOM 1188 C C . GLU A 1 148 ? 7.836 -23.995 -19.243 1.00 92.69 148 GLU A C 1
ATOM 1190 O O . GLU A 1 148 ? 7.969 -24.253 -20.440 1.00 92.69 148 GLU A O 1
ATOM 1195 N N . LYS A 1 149 ? 8.470 -24.710 -18.302 1.00 92.94 149 LYS A N 1
ATOM 1196 C CA . LYS A 1 149 ? 9.346 -25.850 -18.627 1.00 92.94 149 LYS A CA 1
ATOM 1197 C C . LYS A 1 149 ? 8.602 -26.962 -19.365 1.00 92.94 149 LYS A C 1
ATOM 1199 O O . LYS A 1 149 ? 9.148 -27.546 -20.299 1.00 92.94 149 LYS A O 1
ATOM 1204 N N . LEU A 1 150 ? 7.370 -27.273 -18.960 1.00 89.44 150 LEU A N 1
ATOM 1205 C CA . LEU A 1 150 ? 6.547 -28.269 -19.650 1.00 89.44 150 LEU A CA 1
ATOM 1206 C C . LEU A 1 150 ? 6.190 -27.816 -21.068 1.00 89.44 150 LEU A C 1
ATOM 1208 O O . LEU A 1 150 ? 6.357 -28.598 -22.002 1.00 89.44 150 LEU A O 1
ATOM 1212 N N . VAL A 1 151 ? 5.756 -26.565 -21.240 1.00 89.12 151 VAL A N 1
ATOM 1213 C CA . VAL A 1 151 ? 5.433 -25.978 -22.548 1.00 89.12 151 VAL A CA 1
ATOM 1214 C C . VAL A 1 151 ? 6.651 -26.014 -23.469 1.00 89.12 151 VAL A C 1
ATOM 1216 O O . VAL A 1 151 ? 6.549 -26.527 -24.581 1.00 89.12 151 VAL A O 1
ATOM 1219 N N . ASN A 1 152 ? 7.819 -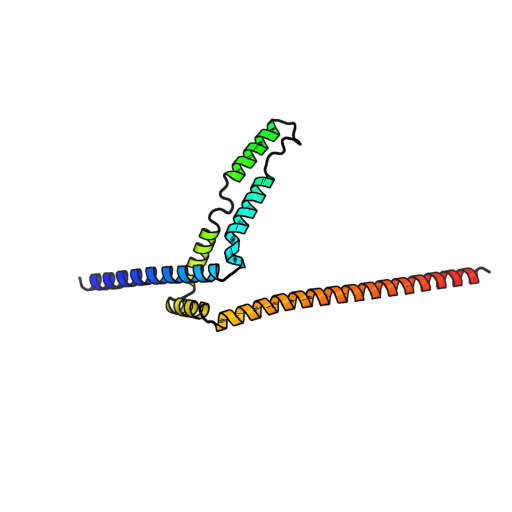25.579 -22.993 1.00 90.88 152 ASN A N 1
ATOM 1220 C CA . ASN A 1 152 ? 9.056 -25.609 -23.776 1.00 90.88 152 ASN A CA 1
ATOM 1221 C C . ASN A 1 152 ? 9.438 -27.038 -24.186 1.00 90.88 152 ASN A C 1
ATOM 1223 O O . ASN A 1 152 ? 9.708 -27.290 -25.358 1.00 90.88 152 ASN A O 1
ATOM 1227 N N . ASN A 1 153 ? 9.335 -28.008 -23.270 1.00 93.38 153 ASN A N 1
ATOM 1228 C CA . ASN A 1 153 ? 9.549 -29.420 -23.598 1.00 93.38 153 ASN A CA 1
ATOM 1229 C C . ASN A 1 153 ? 8.564 -29.938 -24.663 1.00 93.38 153 ASN A C 1
ATOM 1231 O O . ASN A 1 153 ? 8.940 -30.754 -25.509 1.00 93.38 153 ASN A O 1
ATOM 1235 N N . PHE A 1 154 ? 7.299 -29.505 -24.637 1.00 88.69 154 PHE A N 1
ATOM 1236 C CA . PHE A 1 154 ? 6.330 -29.864 -25.675 1.00 88.69 154 PHE A CA 1
ATOM 1237 C C . PHE A 1 154 ? 6.696 -29.256 -27.031 1.00 88.69 154 PHE A C 1
ATOM 1239 O O . PHE A 1 154 ? 6.651 -29.972 -28.034 1.00 88.69 154 PHE A O 1
ATOM 1246 N N . LEU A 1 155 ? 7.102 -27.984 -27.062 1.00 88.75 155 LEU A N 1
ATOM 1247 C CA . LEU A 1 155 ? 7.536 -27.298 -28.281 1.00 88.75 155 LEU A CA 1
ATOM 1248 C C . LEU A 1 155 ? 8.777 -27.961 -28.892 1.00 88.75 155 LEU A C 1
ATOM 1250 O O . LEU A 1 155 ? 8.796 -28.243 -30.092 1.00 88.75 155 LEU A O 1
ATOM 1254 N N . ASP A 1 156 ? 9.770 -28.308 -28.073 1.00 94.38 156 ASP A N 1
ATOM 1255 C CA . ASP A 1 156 ? 10.980 -29.003 -28.526 1.00 94.38 156 ASP A CA 1
ATOM 1256 C C . ASP A 1 156 ? 10.660 -30.380 -29.115 1.00 94.38 156 ASP A C 1
ATOM 1258 O O . ASP A 1 156 ? 11.154 -30.752 -30.185 1.00 94.38 156 ASP A O 1
ATOM 1262 N N . ARG A 1 157 ? 9.771 -31.136 -28.460 1.00 90.06 157 ARG A N 1
ATOM 1263 C CA . ARG A 1 157 ? 9.307 -32.433 -28.972 1.00 90.06 157 ARG A CA 1
ATOM 1264 C C . ARG A 1 157 ? 8.541 -32.285 -30.281 1.00 90.06 157 ARG A C 1
ATOM 1266 O O . ARG A 1 157 ? 8.760 -33.080 -31.195 1.00 90.06 157 ARG A O 1
ATOM 1273 N N . GLN A 1 158 ? 7.668 -31.286 -30.391 1.00 86.75 158 GLN A N 1
ATOM 1274 C CA . GLN A 1 158 ? 6.928 -31.006 -31.620 1.00 86.75 158 GLN A CA 1
ATOM 1275 C C . GLN A 1 158 ? 7.885 -30.671 -32.769 1.00 86.75 158 GLN A C 1
ATOM 1277 O O . GLN A 1 158 ? 7.759 -31.233 -33.859 1.00 86.75 158 GLN A O 1
ATOM 1282 N N . LYS A 1 159 ? 8.883 -29.818 -32.515 1.00 90.38 159 LYS A N 1
ATOM 1283 C CA . LYS A 1 159 ? 9.922 -29.470 -33.488 1.00 90.38 159 LYS A CA 1
ATOM 1284 C C . LYS A 1 159 ? 10.694 -30.708 -33.947 1.00 90.38 159 LYS A C 1
ATOM 1286 O O . LYS A 1 159 ? 10.796 -30.947 -35.146 1.00 90.38 159 LYS A O 1
ATOM 1291 N N . ALA A 1 160 ? 11.135 -31.551 -33.013 1.00 90.31 160 ALA A N 1
ATOM 1292 C CA . ALA A 1 160 ? 11.851 -32.785 -33.333 1.00 90.31 160 ALA A CA 1
ATOM 1293 C C . ALA A 1 160 ? 11.015 -33.768 -34.179 1.00 90.31 160 ALA A C 1
ATOM 1295 O O . ALA A 1 160 ? 11.547 -34.426 -35.078 1.00 90.31 160 ALA A O 1
ATOM 1296 N N . ILE A 1 161 ? 9.708 -33.875 -33.914 1.00 88.19 161 ILE A N 1
ATOM 1297 C CA . ILE A 1 161 ? 8.784 -34.684 -34.725 1.00 88.19 161 ILE A CA 1
ATOM 1298 C C . ILE A 1 161 ? 8.677 -34.109 -36.141 1.00 88.19 161 ILE A C 1
ATOM 1300 O O . ILE A 1 161 ? 8.829 -34.851 -37.114 1.00 88.19 161 ILE A O 1
ATOM 1304 N N . ASN A 1 162 ? 8.469 -32.797 -36.263 1.00 84.44 162 ASN A N 1
ATOM 1305 C CA . ASN A 1 162 ? 8.355 -32.121 -37.554 1.00 84.44 162 ASN A CA 1
ATOM 1306 C C . ASN A 1 162 ? 9.632 -32.258 -38.392 1.00 84.44 162 ASN A C 1
ATOM 1308 O O . ASN A 1 162 ? 9.553 -32.558 -39.585 1.00 84.44 162 ASN A O 1
ATOM 1312 N N . ASP A 1 163 ? 10.806 -32.123 -37.775 1.00 89.56 163 ASP A N 1
ATOM 1313 C CA . ASP A 1 163 ? 12.090 -32.297 -38.453 1.00 89.56 163 ASP A CA 1
ATOM 1314 C C . ASP A 1 163 ? 12.255 -33.732 -38.983 1.00 89.56 163 ASP A C 1
ATOM 1316 O O . ASP A 1 163 ? 12.621 -33.936 -40.146 1.00 89.56 163 ASP A O 1
ATOM 1320 N N . LYS A 1 164 ? 11.898 -34.750 -38.183 1.00 87.56 164 LYS A N 1
ATOM 1321 C CA . LYS A 1 164 ? 11.920 -36.160 -38.621 1.00 87.56 164 LYS A CA 1
ATOM 1322 C C . LYS A 1 164 ? 10.939 -36.441 -39.760 1.00 87.56 164 LYS A C 1
ATOM 1324 O O . LYS A 1 164 ? 11.288 -37.166 -40.698 1.00 87.56 164 LYS A O 1
ATOM 1329 N N . LEU A 1 165 ? 9.733 -35.877 -39.702 1.00 81.69 165 LEU A N 1
ATOM 1330 C CA . LEU A 1 165 ? 8.738 -35.997 -40.771 1.00 81.69 165 LEU A CA 1
ATOM 1331 C C . LEU A 1 165 ? 9.253 -35.369 -42.066 1.00 81.69 165 LEU A C 1
ATOM 1333 O O . LEU A 1 165 ? 9.221 -36.014 -43.113 1.00 81.69 165 LEU A O 1
ATOM 1337 N N . LYS A 1 166 ? 9.816 -34.159 -41.991 1.00 83.94 166 LYS A N 1
ATOM 1338 C CA . LYS A 1 166 ? 10.391 -33.450 -43.141 1.00 83.94 166 LYS A CA 1
ATOM 1339 C C . LYS A 1 166 ? 11.497 -34.262 -43.819 1.00 83.94 166 LYS A C 1
ATOM 1341 O O . LYS A 1 166 ? 11.466 -34.437 -45.037 1.00 83.94 166 LYS A O 1
ATOM 1346 N N . VAL A 1 167 ? 12.430 -34.819 -43.042 1.00 81.44 167 VAL A N 1
ATOM 1347 C CA . VAL A 1 167 ? 13.493 -35.701 -43.560 1.00 81.44 167 VAL A CA 1
ATOM 1348 C C . VAL A 1 167 ? 12.909 -36.950 -44.226 1.00 81.44 167 VAL A C 1
ATOM 1350 O O . VAL A 1 167 ? 13.366 -37.350 -45.297 1.00 81.44 167 VAL A O 1
ATOM 1353 N N . SER A 1 168 ? 11.894 -37.563 -43.616 1.00 80.12 168 SER A N 1
ATOM 1354 C CA . SER A 1 168 ? 11.254 -38.773 -44.148 1.00 80.12 168 SER A CA 1
ATOM 1355 C C . SER A 1 168 ? 10.547 -38.502 -45.478 1.00 80.12 168 SER A C 1
ATOM 1357 O O . SER A 1 168 ? 10.718 -39.263 -46.432 1.00 80.12 168 SER A O 1
ATOM 1359 N N . ILE A 1 169 ? 9.838 -37.373 -45.582 1.00 78.88 169 ILE A N 1
ATOM 1360 C CA . ILE A 1 169 ? 9.205 -36.916 -46.825 1.00 78.88 169 ILE A CA 1
ATOM 1361 C C . ILE A 1 169 ? 10.269 -36.697 -47.907 1.00 78.88 169 ILE A C 1
ATOM 1363 O O . ILE A 1 169 ? 10.151 -37.264 -48.991 1.00 78.88 169 ILE A O 1
ATOM 1367 N N . MET A 1 170 ? 11.351 -35.967 -47.613 1.00 74.50 170 MET A N 1
ATOM 1368 C CA . MET A 1 170 ? 12.432 -35.722 -48.582 1.00 74.50 170 MET A CA 1
ATOM 1369 C C . MET A 1 170 ? 13.073 -37.017 -49.101 1.00 74.50 170 MET A C 1
ATOM 1371 O O . MET A 1 170 ? 13.306 -37.150 -50.303 1.00 74.50 170 MET A O 1
ATOM 1375 N N . LYS A 1 171 ? 13.323 -37.998 -48.222 1.00 77.44 171 LYS A N 1
ATOM 1376 C CA . LYS A 1 171 ? 13.835 -39.319 -48.626 1.00 77.44 171 LYS A CA 1
ATOM 1377 C C . LYS A 1 171 ? 12.857 -40.061 -49.539 1.00 77.44 171 LYS A C 1
ATOM 1379 O O . LYS A 1 171 ? 13.278 -40.639 -50.536 1.00 77.44 171 LYS A O 1
ATOM 1384 N N . SER A 1 172 ? 11.559 -40.014 -49.230 1.00 71.88 172 SER A N 1
ATOM 1385 C CA . SER A 1 172 ? 10.527 -40.676 -50.039 1.00 71.88 172 SER A CA 1
ATOM 1386 C C . SER A 1 172 ? 10.392 -40.083 -51.447 1.00 71.88 172 SER A C 1
ATOM 1388 O O . SER A 1 172 ? 10.157 -40.824 -52.398 1.00 71.88 172 SER A O 1
ATOM 1390 N N . VAL A 1 173 ? 10.593 -38.769 -51.601 1.00 71.38 173 VAL A N 1
ATOM 1391 C CA . VAL A 1 173 ? 10.573 -38.089 -52.906 1.00 71.38 173 VAL A CA 1
ATOM 1392 C C . VAL A 1 173 ? 11.784 -38.495 -53.745 1.00 71.38 173 VAL A C 1
ATOM 1394 O O . VAL A 1 173 ? 11.631 -38.812 -54.920 1.00 71.38 173 VAL A O 1
ATOM 1397 N N . LYS A 1 174 ? 12.975 -38.562 -53.137 1.00 66.62 174 LYS A N 1
ATOM 1398 C CA . LYS A 1 174 ? 14.218 -38.926 -53.834 1.00 66.62 174 LYS A CA 1
ATOM 1399 C C . LYS A 1 174 ? 14.205 -40.370 -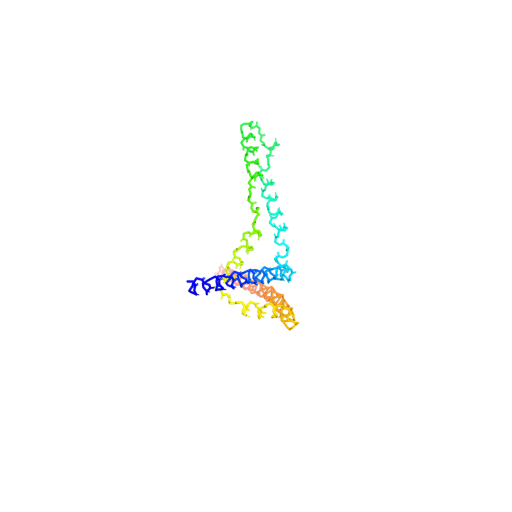54.354 1.00 66.62 174 LYS A C 1
ATOM 1401 O O . LYS A 1 174 ? 14.688 -40.626 -55.448 1.00 66.62 174 LYS A O 1
ATOM 1406 N N . ASN A 1 175 ? 13.590 -41.292 -53.612 1.00 62.47 175 ASN A N 1
ATOM 1407 C CA . ASN A 1 175 ? 13.434 -42.688 -54.034 1.00 62.47 175 ASN A CA 1
ATOM 1408 C C . ASN A 1 175 ? 12.391 -42.897 -55.146 1.00 62.47 175 ASN A C 1
ATOM 1410 O O . ASN A 1 175 ? 12.380 -43.963 -55.742 1.00 62.47 175 ASN A O 1
ATOM 1414 N N . LYS A 1 176 ? 11.510 -41.923 -55.418 1.00 60.28 176 LYS A N 1
ATOM 1415 C CA . LYS A 1 176 ? 10.543 -41.986 -56.531 1.00 60.28 176 LYS A CA 1
ATOM 1416 C C . LYS A 1 176 ? 11.086 -41.414 -57.849 1.00 60.28 176 LYS A C 1
ATOM 1418 O O . LYS A 1 176 ? 10.380 -41.457 -58.849 1.00 60.28 176 LYS A O 1
ATOM 1423 N N . GLN A 1 177 ? 12.283 -40.825 -57.834 1.00 55.44 177 GLN A N 1
ATOM 1424 C CA . GLN A 1 177 ? 12.928 -40.204 -59.001 1.00 55.44 177 GLN A CA 1
ATOM 1425 C C . GLN A 1 177 ? 14.079 -41.045 -59.585 1.00 55.44 177 GLN A C 1
ATOM 1427 O O . GLN A 1 177 ? 14.652 -40.640 -60.594 1.00 55.44 177 GLN A O 1
ATOM 1432 N N . ASN A 1 178 ? 14.391 -42.190 -58.969 1.00 49.25 178 ASN A N 1
ATOM 1433 C CA . ASN A 1 178 ? 15.270 -43.241 -59.495 1.00 49.25 178 ASN A CA 1
ATOM 1434 C C . ASN A 1 178 ? 14.424 -44.433 -59.945 1.00 49.25 178 ASN A C 1
ATOM 1436 O O . ASN A 1 178 ? 14.884 -45.148 -60.859 1.00 49.25 178 ASN A O 1
#

Foldseek 3Di:
DVVVVVVVVVVVVVVVQVVLQLVLLLVLVVLVCVPDPVNVCVLVVLVVVLVVVLVVLPAPPPVDDDPVVSVVSVVVSVVSVPDCVSPCVVVVVSVVSSVVCVVPDDSVVSVVSVVCSVDVVVVVVVVVVVVVVVVVVVCVVVVVVVVVVVVVVVVVVVVVVVVVVVVVVVVVVVVVVD

Secondary structure (DSSP, 8-state):
-HHHHHHHHHHHHHHHHHHHHHHHHHHHHHHHHHH-HHHHHHHHHHHHHHHHHHHHTS--TTT---HHHHHHHHHHHHHHHHS-TTTTHHHHHHHHHHHHHHHH--HHHHHHHHHHHT-HHHHHHHHHHHHHHHHHHHHHHHHHHHHHHHHHHHHHHHHHHHHHHHHHHHHHHHTT--

Sequence (178 aa):
MRKCLVLLVILISANLFADSKEELIDDIFNEIVSNSSELKDLPQLFEETRTALIDTFKPRYKELKDPEIIALQEKLYSDVKASEMYLGYMEGLKKAFVEDLDQTFTVNELVALKKLLNDPLLAKLKSVQEKNLSSGDDFTEKWTSKNEKLVNNFLDRQKAINDKLKVSIMKSVKNKQN